Protein AF-A0A926HDV2-F1 (afdb_monomer_lite)

Secondary structure (DSSP, 8-state):
--HHHHHHTT-HHHHHHHHHHHHHHSTT-HHHHHHHHHHHHHTT-HHHHHHHHHHHHTS-HHHHHHHHHHHHHHHHHHHHHHHHHHT---S--------EEETTEEES----SSTTTSSEEEEEETTEEEEEEGGGEEEEEEPPP-SGGGGTEEEEEEEE-GGGTT----EEEEE-S--

pLDDT: mean 90.15, std 10.07, range [51.91, 98.5]

Structure (mmCIF, N/CA/C/O backbone):
data_AF-A0A926HDV2-F1
#
_entry.id   AF-A0A926HDV2-F1
#
loop_
_atom_site.group_PDB
_atom_site.id
_atom_site.type_symbol
_atom_site.label_atom_id
_atom_site.label_alt_id
_atom_site.label_comp_id
_atom_site.label_asym_id
_atom_site.label_entity_id
_atom_site.label_seq_id
_atom_site.pdbx_PDB_ins_code
_atom_site.Cartn_x
_atom_site.Cartn_y
_atom_site.Cartn_z
_atom_site.occupancy
_atom_site.B_iso_or_equiv
_atom_site.auth_seq_id
_atom_site.auth_comp_id
_atom_site.auth_asym_id
_atom_site.auth_atom_id
_atom_site.pdbx_PDB_model_num
ATOM 1 N N . MET A 1 1 ? 25.537 1.304 -12.756 1.00 77.19 1 MET A N 1
ATOM 2 C CA . MET A 1 1 ? 24.745 0.706 -11.668 1.00 77.19 1 MET A CA 1
ATOM 3 C C . MET A 1 1 ? 23.447 0.194 -12.255 1.00 77.19 1 MET A C 1
ATOM 5 O O . MET A 1 1 ? 22.920 0.837 -13.158 1.00 77.19 1 MET A O 1
ATOM 9 N N . THR A 1 2 ? 22.976 -0.960 -11.800 1.00 93.88 2 THR A N 1
ATOM 10 C CA . THR A 1 2 ? 21.665 -1.504 -12.182 1.00 93.88 2 THR A CA 1
ATOM 11 C C . THR A 1 2 ? 20.541 -0.709 -11.513 1.00 93.88 2 THR A C 1
ATOM 13 O O . THR A 1 2 ? 20.767 -0.047 -10.497 1.00 93.88 2 THR A O 1
ATOM 16 N N . ALA A 1 3 ? 19.311 -0.796 -12.029 1.00 95.00 3 ALA A N 1
ATOM 17 C CA . ALA A 1 3 ? 18.158 -0.174 -11.371 1.00 95.00 3 ALA A CA 1
ATOM 18 C C . ALA A 1 3 ? 17.994 -0.610 -9.903 1.00 95.00 3 ALA A C 1
ATOM 20 O O . ALA A 1 3 ? 17.636 0.194 -9.045 1.00 95.00 3 ALA A O 1
ATOM 21 N N . ARG A 1 4 ? 18.300 -1.878 -9.597 1.00 94.50 4 ARG A N 1
ATOM 22 C CA . ARG A 1 4 ? 18.224 -2.420 -8.235 1.00 94.50 4 ARG A CA 1
ATOM 23 C C . ARG A 1 4 ? 19.266 -1.803 -7.303 1.00 94.50 4 ARG A C 1
ATOM 25 O O . ARG A 1 4 ? 18.925 -1.474 -6.174 1.00 94.50 4 ARG A O 1
ATOM 32 N N . GLU A 1 5 ? 20.501 -1.629 -7.770 1.00 96.81 5 GLU A N 1
ATOM 33 C CA . GLU A 1 5 ? 21.567 -0.972 -6.997 1.00 96.81 5 GLU A CA 1
ATOM 34 C C . GLU A 1 5 ? 21.218 0.490 -6.702 1.00 96.81 5 GLU A C 1
ATOM 36 O O . GLU A 1 5 ? 21.353 0.935 -5.567 1.00 96.81 5 GLU A O 1
ATOM 41 N N . LEU A 1 6 ? 20.706 1.216 -7.703 1.00 97.81 6 LEU A N 1
ATOM 42 C CA . LEU A 1 6 ? 20.260 2.604 -7.541 1.00 97.81 6 LEU A CA 1
ATOM 43 C C . LEU A 1 6 ? 19.129 2.706 -6.511 1.00 97.81 6 LEU A C 1
ATOM 45 O O . LEU A 1 6 ? 19.166 3.566 -5.635 1.00 97.81 6 LEU A O 1
ATOM 49 N N . PHE A 1 7 ? 18.152 1.797 -6.570 1.00 96.06 7 PHE A N 1
ATOM 50 C CA . PHE A 1 7 ? 17.062 1.755 -5.597 1.00 96.06 7 PHE A CA 1
ATOM 51 C C . PHE A 1 7 ? 17.569 1.458 -4.177 1.00 96.06 7 PHE A C 1
ATOM 53 O O . PHE A 1 7 ? 17.208 2.163 -3.239 1.00 96.06 7 PHE A O 1
ATOM 60 N N . GLN A 1 8 ? 18.455 0.469 -4.014 1.00 94.75 8 GLN A N 1
ATOM 61 C CA . GLN A 1 8 ? 19.060 0.130 -2.718 1.00 94.75 8 GLN A CA 1
ATOM 62 C C . GLN A 1 8 ? 19.908 1.269 -2.136 1.00 94.75 8 GLN A C 1
ATOM 64 O O . GLN A 1 8 ? 20.003 1.399 -0.920 1.00 94.75 8 GLN A O 1
ATOM 69 N N . ALA A 1 9 ? 20.487 2.112 -2.991 1.00 97.19 9 ALA A N 1
ATOM 70 C CA . ALA A 1 9 ? 21.194 3.328 -2.600 1.00 97.19 9 ALA A CA 1
ATOM 71 C C . ALA A 1 9 ? 20.262 4.525 -2.302 1.00 97.19 9 ALA A C 1
ATOM 73 O O . ALA A 1 9 ? 20.747 5.632 -2.076 1.00 97.19 9 ALA A O 1
ATOM 74 N N . GLY A 1 10 ? 18.935 4.342 -2.327 1.00 95.81 10 GLY A N 1
ATOM 75 C CA . GLY A 1 10 ? 17.953 5.409 -2.105 1.00 95.81 10 GLY A CA 1
ATOM 76 C C . GLY A 1 10 ? 17.773 6.363 -3.293 1.00 95.81 10 GLY A C 1
ATOM 77 O O . GLY A 1 10 ? 17.107 7.389 -3.175 1.00 95.81 10 GLY A O 1
ATOM 78 N N . GLN A 1 11 ? 18.340 6.048 -4.458 1.00 98.00 11 GLN A N 1
ATOM 79 C CA . GLN A 1 11 ? 18.299 6.889 -5.657 1.00 98.00 11 GLN A CA 1
ATOM 80 C C . GLN A 1 11 ? 17.088 6.534 -6.536 1.00 98.00 11 GLN A C 1
ATOM 82 O O . GLN A 1 11 ? 17.238 6.077 -7.670 1.00 98.00 11 GLN A O 1
ATOM 87 N N . LEU A 1 12 ? 15.874 6.734 -6.009 1.00 97.25 12 LEU A N 1
ATOM 88 C CA . LEU A 1 12 ? 14.617 6.292 -6.634 1.00 97.25 12 LEU A CA 1
ATOM 89 C C . LEU A 1 12 ? 14.436 6.792 -8.079 1.00 97.25 12 LEU A C 1
ATOM 91 O O . LEU A 1 12 ? 14.151 5.999 -8.974 1.00 97.25 12 LEU A O 1
ATOM 95 N N . ASN A 1 13 ? 14.656 8.084 -8.333 1.00 98.00 13 ASN A N 1
ATOM 96 C CA . ASN A 1 13 ? 14.471 8.663 -9.671 1.00 98.00 13 ASN A CA 1
ATOM 97 C C . ASN A 1 13 ? 15.446 8.076 -10.704 1.00 98.00 13 ASN A C 1
ATOM 99 O O . ASN A 1 13 ? 15.053 7.765 -11.831 1.00 98.00 13 ASN A O 1
ATOM 103 N N . GLU A 1 14 ? 16.705 7.866 -10.314 1.00 98.38 14 GLU A N 1
ATOM 104 C CA . GLU A 1 14 ? 17.698 7.238 -11.188 1.00 98.38 14 GLU A CA 1
ATOM 105 C C . GLU A 1 14 ? 17.373 5.758 -11.418 1.00 98.38 14 GLU A C 1
ATOM 107 O O . GLU A 1 14 ? 17.505 5.271 -12.542 1.00 98.38 14 GLU A O 1
ATOM 112 N N . ALA A 1 15 ? 16.869 5.056 -10.397 1.00 98.50 15 ALA A N 1
ATOM 113 C CA . ALA A 1 15 ? 16.393 3.683 -10.532 1.00 98.50 15 ALA A CA 1
ATOM 114 C C . ALA A 1 15 ? 15.228 3.575 -11.531 1.00 98.50 15 ALA A C 1
ATOM 116 O O . ALA A 1 15 ? 15.268 2.720 -12.416 1.00 98.50 15 ALA A O 1
ATOM 117 N N . ILE A 1 16 ? 14.235 4.471 -11.455 1.00 98.50 16 ILE A N 1
ATOM 118 C CA . ILE A 1 16 ? 13.107 4.537 -12.403 1.00 98.50 16 ILE A CA 1
ATOM 119 C C . ILE A 1 16 ? 13.609 4.793 -13.825 1.00 98.50 16 ILE A C 1
ATOM 121 O O . ILE A 1 16 ? 13.165 4.136 -14.769 1.00 98.50 16 ILE A O 1
ATOM 125 N N . LYS A 1 17 ? 14.545 5.733 -13.996 1.00 98.31 17 LYS A N 1
ATOM 126 C CA . LYS A 1 17 ? 15.121 6.064 -15.304 1.00 98.31 17 LYS A CA 1
ATOM 127 C C . LYS A 1 17 ? 15.872 4.879 -15.909 1.00 98.31 17 LYS A C 1
ATOM 129 O O . LYS A 1 17 ? 15.642 4.553 -17.074 1.00 98.31 17 LYS A O 1
ATOM 134 N N . ALA A 1 18 ? 16.737 4.232 -15.127 1.00 98.19 18 ALA A N 1
ATOM 135 C CA . ALA A 1 18 ? 17.487 3.057 -15.556 1.00 98.19 18 ALA A CA 1
ATOM 136 C C . ALA A 1 18 ? 16.542 1.900 -15.917 1.00 98.19 18 ALA A C 1
ATOM 138 O O . ALA A 1 18 ? 16.606 1.372 -17.026 1.00 98.19 18 ALA A O 1
ATOM 139 N N . LEU A 1 19 ? 15.593 1.573 -15.036 1.00 98.12 19 LEU A N 1
ATOM 140 C CA . LEU A 1 19 ? 14.650 0.477 -15.249 1.00 98.12 19 LEU A CA 1
ATOM 141 C C . LEU A 1 19 ? 13.699 0.735 -16.423 1.00 98.12 19 LEU A C 1
ATOM 143 O O . LEU A 1 19 ? 13.341 -0.189 -17.149 1.00 98.12 19 LEU A O 1
ATOM 147 N N . GLY A 1 20 ? 13.316 1.993 -16.650 1.00 97.75 20 GLY A N 1
ATOM 148 C CA . GLY A 1 20 ? 12.534 2.397 -17.815 1.00 97.75 20 GLY A CA 1
ATOM 149 C C . GLY A 1 20 ? 13.255 2.131 -19.138 1.00 97.75 20 GLY A C 1
ATOM 150 O O . GLY A 1 20 ? 12.610 1.723 -20.105 1.00 97.75 20 GLY A O 1
ATOM 151 N N . ALA A 1 21 ? 14.580 2.316 -19.188 1.00 97.31 21 ALA A N 1
ATOM 152 C CA . ALA A 1 21 ? 15.384 1.921 -20.344 1.00 97.31 21 ALA A CA 1
ATOM 153 C C . ALA A 1 21 ? 15.427 0.391 -20.490 1.00 97.31 21 ALA A C 1
ATOM 155 O O . ALA A 1 21 ? 15.124 -0.122 -21.563 1.00 97.31 21 ALA A O 1
ATOM 156 N N . GLU A 1 22 ? 15.667 -0.342 -19.397 1.00 96.88 22 GLU A N 1
ATOM 157 C CA . GLU A 1 22 ? 15.698 -1.812 -19.422 1.00 96.88 22 GLU A CA 1
ATOM 158 C C . GLU A 1 22 ? 14.373 -2.433 -19.904 1.00 96.88 22 GLU A C 1
ATOM 160 O O . GLU A 1 22 ? 14.388 -3.390 -20.680 1.00 96.88 22 GLU A O 1
ATOM 165 N N . VAL A 1 23 ? 13.223 -1.898 -19.473 1.00 97.06 23 VAL A N 1
ATOM 166 C CA . VAL A 1 23 ? 11.888 -2.345 -19.918 1.00 97.06 23 VAL A CA 1
ATOM 167 C C . VAL A 1 23 ? 11.646 -2.009 -21.389 1.00 97.06 23 VAL A C 1
ATOM 169 O O . VAL A 1 23 ? 10.983 -2.778 -22.080 1.00 97.06 23 VAL A O 1
ATOM 172 N N . ARG A 1 24 ? 12.171 -0.885 -21.893 1.00 96.81 24 ARG A N 1
ATOM 173 C CA . ARG A 1 24 ? 12.062 -0.529 -23.316 1.00 96.81 24 ARG A CA 1
ATOM 174 C C . ARG A 1 24 ? 12.838 -1.507 -24.193 1.00 96.81 24 ARG A C 1
ATOM 176 O O . ARG A 1 24 ? 12.316 -1.928 -25.221 1.00 96.81 24 ARG A O 1
ATOM 183 N N . ASP A 1 25 ? 14.035 -1.883 -23.758 1.00 97.31 25 ASP A N 1
ATOM 184 C CA . ASP A 1 25 ? 14.892 -2.831 -24.471 1.00 97.31 25 ASP A CA 1
ATOM 185 C C . ASP A 1 25 ? 14.377 -4.278 -24.344 1.00 97.31 25 ASP A C 1
ATOM 187 O O . ASP A 1 25 ? 14.665 -5.120 -25.191 1.00 97.31 25 ASP A O 1
ATOM 191 N N . ASN A 1 26 ? 13.576 -4.569 -23.309 1.00 96.06 26 ASN A N 1
ATOM 192 C CA . ASN A 1 26 ? 13.032 -5.898 -23.007 1.00 96.06 26 ASN A CA 1
ATOM 193 C C . ASN A 1 26 ? 11.511 -5.842 -22.730 1.00 96.06 26 ASN A C 1
ATOM 195 O O . ASN A 1 26 ? 11.073 -6.130 -21.611 1.00 96.06 26 ASN A O 1
ATOM 199 N N . PRO A 1 27 ? 10.671 -5.487 -23.722 1.00 94.31 27 PRO A N 1
ATOM 200 C CA . PRO A 1 27 ? 9.266 -5.131 -23.497 1.00 94.31 27 PRO A CA 1
ATOM 201 C C . PRO A 1 27 ? 8.391 -6.275 -22.968 1.00 94.31 27 PRO A C 1
ATOM 203 O O . PRO A 1 27 ? 7.372 -6.011 -22.325 1.00 94.31 27 PRO A O 1
ATOM 206 N N . THR A 1 28 ? 8.779 -7.529 -23.201 1.00 93.44 28 THR A N 1
ATOM 207 C CA . THR A 1 28 ? 8.057 -8.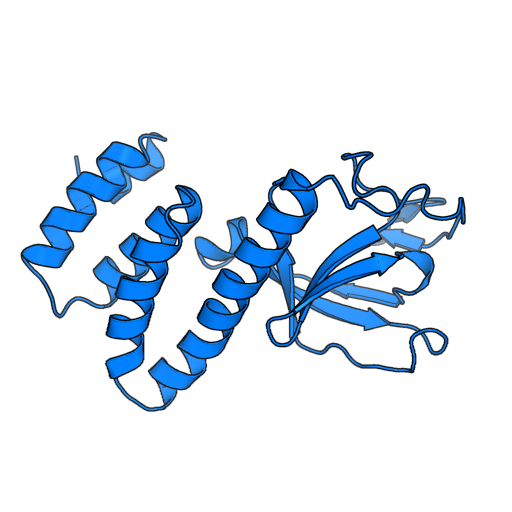726 -22.744 1.00 93.44 28 THR A CA 1
ATOM 208 C C . THR A 1 28 ? 8.489 -9.207 -21.355 1.00 93.44 28 THR A C 1
ATOM 210 O O . THR A 1 28 ? 7.910 -10.163 -20.842 1.00 93.44 28 THR A O 1
ATOM 213 N N . ASP A 1 29 ? 9.490 -8.579 -20.726 1.00 95.12 29 ASP A N 1
ATOM 214 C CA . ASP A 1 29 ? 9.922 -8.946 -19.375 1.00 95.12 29 ASP A CA 1
ATOM 215 C C . ASP A 1 29 ? 8.945 -8.394 -18.325 1.00 95.12 29 ASP A C 1
ATOM 217 O O . ASP A 1 29 ? 8.996 -7.232 -17.903 1.00 95.12 29 ASP A O 1
ATOM 221 N N . THR A 1 30 ? 8.036 -9.262 -17.885 1.00 93.56 30 THR A N 1
ATOM 222 C CA . THR A 1 30 ? 7.012 -8.935 -16.889 1.00 93.56 30 THR A CA 1
ATOM 223 C C . THR A 1 30 ? 7.593 -8.666 -15.506 1.00 93.56 30 THR A C 1
ATOM 225 O O . THR A 1 30 ? 7.001 -7.892 -14.755 1.00 93.56 30 THR A O 1
ATOM 228 N N . ARG A 1 31 ? 8.760 -9.224 -15.159 1.00 94.12 31 ARG A N 1
ATOM 229 C CA . ARG A 1 31 ? 9.401 -8.987 -13.856 1.00 94.12 31 ARG A CA 1
ATOM 230 C C . ARG A 1 31 ? 9.964 -7.575 -13.790 1.00 94.12 31 ARG A C 1
ATOM 232 O O . ARG A 1 31 ? 9.686 -6.862 -12.829 1.00 94.12 31 ARG A O 1
ATOM 239 N N . ARG A 1 32 ? 10.680 -7.135 -14.831 1.00 96.50 32 ARG A N 1
ATOM 240 C CA . ARG A 1 32 ? 11.168 -5.747 -14.927 1.00 96.50 32 ARG A CA 1
ATOM 241 C C . ARG A 1 32 ? 10.018 -4.749 -14.951 1.00 96.50 32 ARG A C 1
ATOM 243 O O . ARG A 1 32 ? 10.072 -3.736 -14.260 1.00 96.50 32 ARG A O 1
ATOM 250 N N . ARG A 1 33 ? 8.956 -5.052 -15.702 1.00 96.88 33 ARG A N 1
ATOM 251 C CA . ARG A 1 33 ? 7.758 -4.204 -15.760 1.00 96.88 33 ARG A CA 1
ATOM 252 C C . ARG A 1 33 ? 7.036 -4.132 -14.416 1.00 96.88 33 ARG A C 1
ATOM 254 O O . ARG A 1 33 ? 6.613 -3.048 -14.033 1.00 96.88 33 ARG A O 1
ATOM 261 N N . THR A 1 34 ? 6.944 -5.248 -13.693 1.00 95.88 34 THR A N 1
ATOM 262 C CA . THR A 1 34 ? 6.404 -5.281 -12.326 1.00 95.88 34 THR A CA 1
ATOM 263 C C . THR A 1 34 ? 7.225 -4.403 -11.389 1.00 95.88 34 THR A C 1
ATOM 265 O O . THR A 1 34 ? 6.651 -3.580 -10.685 1.00 95.88 34 THR A O 1
ATOM 268 N N . PHE A 1 35 ? 8.555 -4.514 -11.427 1.00 97.44 35 PHE A N 1
ATOM 269 C CA . PHE A 1 35 ? 9.419 -3.686 -10.587 1.00 97.44 35 PHE A CA 1
ATOM 270 C C . PHE A 1 35 ? 9.295 -2.194 -10.942 1.00 97.44 35 PHE A C 1
ATOM 272 O O . PHE A 1 35 ? 9.225 -1.354 -10.052 1.00 97.44 35 PHE A O 1
ATOM 279 N N . LEU A 1 36 ? 9.170 -1.850 -12.229 1.00 98.25 36 LEU A N 1
ATOM 280 C CA . LEU A 1 36 ? 8.954 -0.467 -12.662 1.00 98.25 36 LEU A CA 1
ATOM 281 C C . LEU A 1 36 ? 7.606 0.081 -12.194 1.00 98.25 36 LEU A C 1
ATOM 283 O O . LEU A 1 36 ? 7.549 1.215 -11.730 1.00 98.25 36 LEU A O 1
ATOM 287 N N . PHE A 1 37 ? 6.542 -0.719 -12.288 1.00 97.81 37 PHE A N 1
ATOM 288 C CA . PHE A 1 37 ? 5.239 -0.384 -11.716 1.00 97.81 37 PHE A CA 1
ATOM 289 C C . PHE A 1 37 ? 5.363 -0.059 -10.219 1.00 97.81 37 PHE A C 1
ATOM 291 O O . PHE A 1 37 ? 4.873 0.983 -9.791 1.00 97.81 37 PHE A O 1
ATOM 298 N N . GLU A 1 38 ? 6.061 -0.896 -9.446 1.00 97.25 38 GLU A N 1
ATOM 299 C CA . GLU A 1 38 ? 6.251 -0.669 -8.010 1.00 97.25 38 GLU A CA 1
ATOM 300 C C . GLU A 1 38 ? 7.021 0.631 -7.756 1.00 97.25 38 GLU A C 1
ATOM 302 O O . GLU A 1 38 ? 6.521 1.482 -7.027 1.00 97.25 38 GLU A O 1
ATOM 307 N N . LEU A 1 39 ? 8.171 0.850 -8.408 1.00 98.19 39 LEU A N 1
ATOM 308 C CA . LEU A 1 39 ? 8.956 2.083 -8.234 1.00 98.19 39 LEU A CA 1
ATOM 309 C C . LEU A 1 39 ? 8.162 3.351 -8.581 1.00 98.19 39 LEU A C 1
ATOM 311 O O . LEU A 1 39 ? 8.301 4.364 -7.900 1.00 98.19 39 LEU A O 1
ATOM 315 N N . LEU A 1 40 ? 7.315 3.301 -9.613 1.00 98.50 40 LEU A N 1
ATOM 316 C CA . LEU A 1 40 ? 6.441 4.421 -9.968 1.00 98.50 40 LEU A CA 1
ATOM 317 C C . LEU A 1 40 ? 5.396 4.701 -8.883 1.00 98.50 40 LEU A C 1
ATOM 319 O O . LEU A 1 40 ? 5.111 5.867 -8.628 1.00 98.50 40 LEU A O 1
ATOM 323 N N . CYS A 1 41 ? 4.871 3.667 -8.216 1.00 97.56 41 CYS A N 1
ATOM 324 C CA . CYS A 1 41 ? 3.996 3.855 -7.057 1.00 97.56 41 CYS A CA 1
ATOM 325 C C . CYS A 1 41 ? 4.744 4.547 -5.905 1.00 97.56 41 CYS A C 1
ATOM 327 O O . CYS A 1 41 ? 4.223 5.506 -5.349 1.00 97.56 41 CYS A O 1
ATOM 329 N N . PHE A 1 42 ? 5.991 4.150 -5.609 1.00 95.62 42 PHE A N 1
ATOM 330 C CA . PHE A 1 42 ? 6.821 4.824 -4.590 1.00 95.62 42 PHE A CA 1
ATOM 331 C C . PHE A 1 42 ? 7.111 6.289 -4.909 1.00 95.62 42 PHE A C 1
ATOM 333 O O . PHE A 1 42 ? 7.241 7.103 -4.002 1.00 95.62 42 PHE A O 1
ATOM 340 N N . ALA A 1 43 ? 7.233 6.630 -6.190 1.00 96.50 43 ALA A N 1
ATOM 341 C CA . ALA A 1 43 ? 7.454 8.005 -6.621 1.00 96.50 43 ALA A CA 1
ATOM 342 C C . ALA A 1 43 ? 6.162 8.846 -6.672 1.00 96.50 43 ALA A C 1
ATOM 344 O O . ALA A 1 43 ? 6.222 10.018 -7.037 1.00 96.50 43 ALA A O 1
ATOM 345 N N . GLY A 1 44 ? 4.997 8.264 -6.356 1.00 95.81 44 GLY A N 1
ATOM 346 C CA . GLY A 1 44 ? 3.696 8.923 -6.500 1.00 95.81 44 GLY A CA 1
ATOM 347 C C . GLY A 1 44 ? 3.267 9.137 -7.958 1.00 95.81 44 GLY A C 1
ATOM 348 O O . GLY A 1 44 ? 2.335 9.889 -8.240 1.00 95.81 44 GLY A O 1
ATOM 349 N N . GLU A 1 45 ? 3.928 8.484 -8.918 1.00 97.81 45 GLU A N 1
ATOM 350 C CA . GLU A 1 45 ? 3.667 8.617 -10.355 1.00 97.81 45 GLU A CA 1
ATOM 351 C C . GLU A 1 45 ? 2.545 7.669 -10.819 1.00 97.81 45 GLU A C 1
ATOM 353 O O . GLU A 1 45 ? 2.715 6.865 -11.746 1.00 97.81 45 GLU A O 1
ATOM 358 N N . TYR A 1 46 ? 1.380 7.752 -10.171 1.00 97.19 46 TYR A N 1
ATOM 359 C CA . TYR A 1 46 ? 0.291 6.776 -10.308 1.00 97.19 46 TYR A CA 1
ATOM 360 C C . TYR A 1 46 ? -0.240 6.625 -11.741 1.00 97.19 46 TYR A C 1
ATOM 362 O O . TYR A 1 46 ? -0.489 5.505 -12.178 1.00 97.19 46 TYR A O 1
ATOM 370 N N . ASP A 1 47 ? -0.315 7.707 -12.526 1.00 97.56 47 ASP A N 1
ATOM 371 C CA . ASP A 1 47 ? -0.742 7.641 -13.937 1.00 97.56 47 ASP A CA 1
ATOM 372 C C . ASP A 1 47 ? 0.202 6.795 -14.798 1.00 97.56 47 ASP A C 1
ATOM 374 O O . ASP A 1 47 ? -0.213 6.117 -15.741 1.00 97.56 47 ASP A O 1
ATOM 378 N N . ARG A 1 48 ? 1.506 6.849 -14.504 1.00 98.25 48 ARG A N 1
ATOM 379 C CA . ARG A 1 48 ? 2.500 6.027 -15.198 1.00 98.25 48 ARG A CA 1
ATOM 380 C C . ARG A 1 48 ? 2.471 4.602 -14.669 1.00 98.25 48 ARG A C 1
ATOM 382 O O . ARG A 1 48 ? 2.538 3.678 -15.478 1.00 98.25 48 ARG A O 1
ATOM 389 N N . ALA A 1 49 ? 2.343 4.418 -13.355 1.00 98.31 49 ALA A N 1
ATOM 390 C CA . ALA A 1 49 ? 2.216 3.098 -12.742 1.00 98.31 49 ALA A CA 1
ATOM 391 C C . ALA A 1 49 ? 1.034 2.320 -13.346 1.00 98.31 49 ALA A C 1
ATOM 393 O O . ALA A 1 49 ? 1.206 1.193 -13.812 1.00 98.31 49 ALA A O 1
ATOM 394 N N . GLU A 1 50 ? -0.132 2.956 -13.451 1.00 97.69 50 GLU A N 1
ATO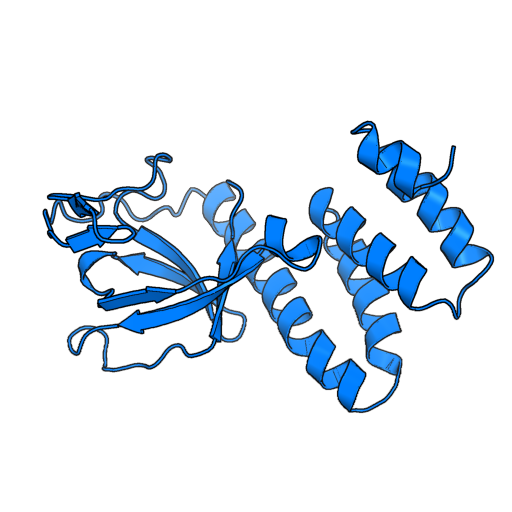M 395 C CA . GLU A 1 50 ? -1.356 2.368 -13.997 1.00 97.69 50 GLU A CA 1
ATOM 396 C C . GLU A 1 50 ? -1.198 1.903 -15.454 1.00 97.69 50 GLU A C 1
ATOM 398 O O . GLU A 1 50 ? -1.670 0.829 -15.828 1.00 97.69 50 GLU A O 1
ATOM 403 N N . LYS A 1 51 ? -0.458 2.644 -16.289 1.00 97.06 51 LYS A N 1
ATOM 404 C CA . LYS A 1 51 ? -0.144 2.219 -17.668 1.00 97.06 51 LYS A CA 1
ATOM 405 C C . LYS A 1 51 ? 0.684 0.936 -17.703 1.00 97.06 51 LYS A C 1
ATOM 407 O O . LYS A 1 51 ? 0.436 0.067 -18.537 1.00 97.06 51 LYS A O 1
ATOM 412 N N . HIS A 1 52 ? 1.665 0.802 -16.811 1.00 96.69 52 HIS A N 1
ATOM 413 C CA . HIS A 1 52 ? 2.451 -0.428 -16.710 1.00 96.69 52 HIS A CA 1
ATOM 414 C C . HIS A 1 52 ? 1.627 -1.587 -16.143 1.00 96.69 52 HIS A C 1
ATOM 416 O O . HIS A 1 52 ? 1.804 -2.712 -16.609 1.00 96.69 52 HIS A O 1
ATOM 422 N N . LEU A 1 53 ? 0.711 -1.317 -15.208 1.00 96.25 53 LEU A N 1
ATOM 423 C CA . LEU A 1 53 ? -0.206 -2.316 -14.662 1.00 96.25 53 LEU A CA 1
ATOM 424 C C . LEU A 1 53 ? -1.181 -2.850 -15.721 1.00 96.25 53 LEU A C 1
ATOM 426 O O . LEU A 1 53 ? -1.343 -4.062 -15.816 1.00 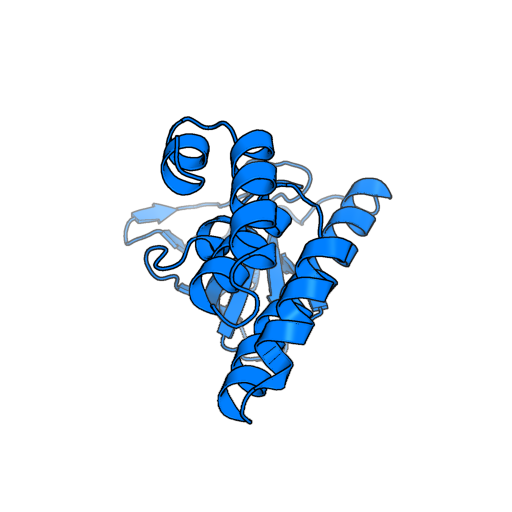96.25 53 LEU A O 1
ATOM 430 N N . ASN A 1 54 ? -1.740 -1.989 -16.580 1.00 95.56 54 ASN A N 1
ATOM 431 C CA . ASN A 1 54 ? -2.561 -2.411 -17.725 1.00 95.56 54 ASN A CA 1
ATOM 432 C C . ASN A 1 54 ? -1.814 -3.401 -18.630 1.00 95.56 54 ASN A C 1
ATOM 434 O O . ASN A 1 54 ? -2.303 -4.493 -18.894 1.00 95.56 54 ASN A O 1
ATOM 438 N N . MET A 1 55 ? -0.570 -3.089 -18.998 1.00 93.62 55 MET A N 1
ATOM 439 C CA . MET A 1 55 ? 0.246 -3.995 -19.819 1.00 93.62 55 MET A CA 1
ATOM 440 C C . MET A 1 55 ? 0.586 -5.320 -19.112 1.00 93.62 55 MET A C 1
ATOM 442 O O . MET A 1 55 ? 0.831 -6.323 -19.775 1.00 93.62 55 MET A O 1
ATOM 446 N N . LEU A 1 56 ? 0.660 -5.334 -17.776 1.00 93.50 56 LEU A N 1
ATOM 447 C CA . LEU A 1 56 ? 0.830 -6.570 -16.998 1.00 93.50 56 LEU A CA 1
ATOM 448 C C . LEU A 1 56 ? -0.468 -7.392 -16.950 1.00 93.50 56 LEU A C 1
ATOM 450 O O . LEU A 1 56 ? -0.408 -8.622 -16.913 1.00 93.50 56 LEU A O 1
ATOM 454 N N . ALA A 1 57 ? -1.620 -6.719 -16.971 1.00 93.31 57 ALA A N 1
ATOM 455 C CA . ALA A 1 57 ? -2.942 -7.331 -16.960 1.00 93.31 57 ALA A CA 1
ATOM 456 C C . ALA A 1 57 ? -3.329 -7.950 -18.316 1.00 93.31 57 ALA A C 1
ATOM 458 O O . ALA A 1 57 ? -4.066 -8.930 -18.326 1.00 93.31 57 ALA A O 1
ATOM 459 N N . ASP A 1 58 ? -2.783 -7.472 -19.440 1.00 87.56 58 ASP A N 1
ATOM 460 C CA . ASP A 1 58 ? -3.056 -7.972 -20.807 1.00 87.56 58 ASP A CA 1
ATOM 461 C C . ASP A 1 58 ? -2.635 -9.442 -21.073 1.00 87.56 58 ASP A C 1
ATOM 463 O O . ASP A 1 58 ? -2.723 -9.933 -22.198 1.00 87.56 58 ASP A O 1
ATOM 467 N N . GLY A 1 59 ? -2.159 -10.165 -20.054 1.00 76.94 59 GLY A N 1
ATOM 468 C CA . GLY A 1 59 ? -1.814 -11.583 -20.133 1.00 76.94 59 GLY A CA 1
ATOM 469 C C . GLY A 1 59 ? -3.023 -12.524 -20.032 1.00 76.94 59 GLY A C 1
ATOM 470 O O . GLY A 1 59 ? -4.014 -12.404 -20.745 1.00 76.94 59 GLY A O 1
ATOM 471 N N . ASN A 1 60 ? -2.925 -13.531 -19.164 1.00 81.56 60 ASN A N 1
ATOM 472 C CA . ASN A 1 60 ? -3.999 -14.501 -18.944 1.00 81.56 60 ASN A CA 1
ATOM 473 C C . ASN A 1 60 ? -5.025 -13.995 -17.902 1.00 81.56 60 ASN A C 1
ATOM 475 O O . ASN A 1 60 ? -4.826 -12.983 -17.231 1.00 81.56 60 ASN A O 1
ATOM 479 N N . LYS A 1 61 ? -6.123 -14.743 -17.725 1.00 83.81 61 LYS A N 1
ATOM 480 C CA . LYS A 1 61 ? -7.176 -14.435 -16.737 1.00 83.81 61 LYS A CA 1
ATOM 481 C C . LYS A 1 61 ? -6.643 -14.320 -15.300 1.00 83.81 61 LYS A C 1
ATOM 483 O O . LYS A 1 61 ? -7.171 -13.548 -14.506 1.00 83.81 61 LYS A O 1
ATOM 488 N N . GLU A 1 62 ? -5.605 -15.082 -14.969 1.00 84.56 62 GLU A N 1
ATOM 489 C CA . GLU A 1 62 ? -4.954 -15.044 -13.656 1.00 84.56 62 GLU A CA 1
ATOM 490 C C . GLU A 1 62 ? -4.233 -13.708 -13.425 1.00 84.56 62 GLU A C 1
ATOM 492 O O . GLU A 1 62 ? -4.439 -13.075 -12.393 1.00 84.56 62 GLU A O 1
ATOM 497 N N . ASN A 1 63 ? -3.485 -13.221 -14.419 1.00 83.62 63 ASN A N 1
ATOM 498 C CA . ASN A 1 63 ? -2.836 -11.911 -14.377 1.00 83.62 63 ASN A CA 1
ATOM 499 C C . ASN A 1 63 ? -3.858 -10.780 -14.261 1.00 83.62 63 ASN A C 1
ATOM 501 O O . ASN A 1 63 ? -3.657 -9.858 -13.476 1.00 83.62 63 ASN A O 1
ATOM 505 N N . GLN A 1 64 ? -4.960 -10.861 -15.012 1.00 86.00 64 GLN A N 1
ATOM 506 C CA . GLN A 1 64 ? -6.047 -9.884 -14.925 1.00 86.00 64 GLN A CA 1
ATOM 507 C C . GLN A 1 64 ? -6.605 -9.819 -13.506 1.00 86.00 64 GLN A C 1
ATOM 509 O O . GLN A 1 64 ? -6.677 -8.743 -12.921 1.00 86.00 64 GLN A O 1
ATOM 514 N N . MET A 1 65 ? -6.936 -10.973 -12.923 1.00 84.00 65 MET A N 1
ATOM 515 C CA . MET A 1 65 ? -7.485 -11.049 -11.571 1.00 84.00 65 MET A CA 1
ATOM 516 C C . MET A 1 65 ? -6.484 -10.560 -10.516 1.00 84.00 65 MET A C 1
ATOM 518 O O . MET A 1 65 ? -6.853 -9.795 -9.630 1.00 84.00 65 MET A O 1
ATOM 522 N N . GLY A 1 66 ? -5.203 -10.913 -10.659 1.00 83.88 66 GLY A N 1
ATOM 523 C CA . GLY A 1 66 ? -4.132 -10.419 -9.794 1.00 83.88 66 GLY A CA 1
ATOM 524 C C . GLY A 1 66 ? -3.849 -8.919 -9.939 1.00 83.88 66 GLY A C 1
ATOM 525 O O . GLY A 1 66 ? -3.322 -8.313 -9.011 1.00 83.88 66 GLY A O 1
ATOM 526 N N . ALA A 1 67 ? -4.195 -8.298 -11.070 1.00 90.88 67 ALA A N 1
ATOM 527 C CA . ALA A 1 67 ? -4.047 -6.860 -11.282 1.00 90.88 67 ALA A CA 1
ATOM 528 C C . ALA A 1 67 ? -5.200 -6.042 -10.678 1.00 90.88 67 ALA A C 1
ATOM 530 O O . ALA A 1 67 ? -4.971 -4.897 -10.289 1.00 90.88 67 ALA A O 1
ATOM 531 N N . VAL A 1 68 ? -6.408 -6.619 -10.553 1.00 90.50 68 VAL A N 1
ATOM 532 C CA . VAL A 1 68 ? -7.606 -5.930 -10.024 1.00 90.50 68 VAL A CA 1
ATOM 533 C C . VAL A 1 68 ? -7.332 -5.286 -8.669 1.00 90.50 68 VAL A C 1
ATOM 535 O O . VAL A 1 68 ? -7.614 -4.104 -8.498 1.00 90.50 68 VAL A O 1
ATOM 538 N N . VAL A 1 69 ? -6.713 -6.018 -7.737 1.00 90.31 69 VAL A N 1
ATOM 539 C CA . VAL A 1 69 ? -6.403 -5.494 -6.396 1.00 90.31 69 VAL A CA 1
ATOM 540 C C . VAL A 1 69 ? -5.528 -4.235 -6.451 1.00 90.31 69 VAL A C 1
ATOM 542 O O . VAL A 1 69 ? -5.740 -3.298 -5.688 1.00 90.31 69 VAL A O 1
ATOM 545 N N . TYR A 1 70 ? -4.594 -4.153 -7.403 1.00 92.50 70 TYR A N 1
ATOM 546 C CA . TYR A 1 70 ? -3.702 -3.001 -7.544 1.00 92.50 70 TYR A CA 1
ATOM 547 C C . TYR A 1 70 ? -4.327 -1.851 -8.336 1.00 92.50 70 TYR A C 1
ATOM 549 O O . TYR A 1 70 ? -4.000 -0.701 -8.063 1.00 92.50 70 TYR A O 1
ATOM 557 N N . PHE A 1 71 ? -5.256 -2.118 -9.259 1.00 95.19 71 PHE A N 1
ATOM 558 C CA . PHE A 1 71 ? -6.085 -1.056 -9.838 1.00 95.19 71 PHE A CA 1
ATOM 559 C C . PHE A 1 71 ? -6.953 -0.402 -8.763 1.00 95.19 71 PHE A C 1
ATOM 561 O O . PHE A 1 71 ? -6.999 0.823 -8.665 1.00 95.19 71 PHE A O 1
ATOM 568 N N . SER A 1 72 ? -7.577 -1.219 -7.911 1.00 93.81 72 SER A N 1
ATOM 569 C CA . SER A 1 72 ? -8.331 -0.751 -6.751 1.00 93.81 72 SER A CA 1
ATOM 570 C C . SER A 1 72 ? -7.456 0.046 -5.781 1.00 93.81 72 SER A C 1
ATOM 572 O O . SER A 1 72 ? -7.878 1.112 -5.343 1.00 93.81 72 SER A O 1
ATOM 574 N N . ALA A 1 73 ? -6.231 -0.411 -5.498 1.00 95.31 73 ALA A N 1
ATOM 575 C CA . ALA A 1 73 ? -5.287 0.309 -4.641 1.00 95.31 73 ALA A CA 1
ATOM 576 C C . ALA A 1 73 ? -4.881 1.671 -5.225 1.00 95.31 73 ALA A C 1
ATOM 578 O O . ALA A 1 73 ? -4.934 2.676 -4.526 1.00 95.31 73 ALA A O 1
ATOM 579 N N . LEU A 1 74 ? -4.537 1.731 -6.519 1.00 96.62 74 LEU A N 1
ATOM 580 C CA . LEU A 1 74 ? -4.196 2.987 -7.197 1.00 96.62 74 LEU A CA 1
ATOM 581 C C . LEU A 1 74 ? -5.359 3.983 -7.178 1.00 96.62 74 LEU A C 1
ATOM 583 O O . LEU A 1 74 ? -5.144 5.178 -6.991 1.00 96.62 74 LEU A O 1
ATOM 587 N N . HIS A 1 75 ? -6.588 3.506 -7.384 1.00 96.12 75 HIS A N 1
ATOM 588 C CA . HIS A 1 75 ? -7.770 4.357 -7.312 1.00 96.12 75 HIS A CA 1
ATOM 589 C C . HIS A 1 75 ? -7.998 4.886 -5.889 1.00 96.12 75 HIS A C 1
ATOM 591 O O . HIS A 1 75 ? -8.147 6.094 -5.705 1.00 96.12 75 HIS A O 1
ATOM 597 N N . ALA A 1 76 ? -7.951 4.005 -4.887 1.00 96.06 76 ALA A N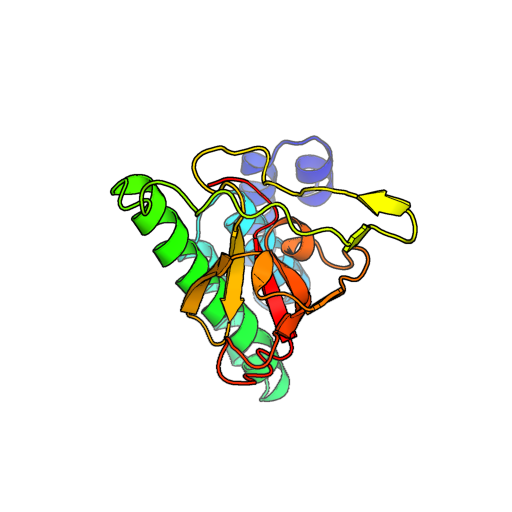 1
ATOM 598 C CA . ALA A 1 76 ? -8.126 4.369 -3.486 1.00 96.06 76 ALA A CA 1
ATOM 599 C C . ALA A 1 76 ? -7.036 5.339 -2.991 1.00 96.06 76 ALA A C 1
ATOM 601 O O . ALA A 1 76 ? -7.348 6.297 -2.289 1.00 96.06 76 ALA A O 1
ATOM 602 N N . GLU A 1 77 ? -5.783 5.175 -3.426 1.00 97.00 77 GLU A N 1
ATOM 603 C CA . GLU A 1 77 ? -4.690 6.098 -3.096 1.00 97.00 77 GLU A CA 1
ATOM 604 C C . GLU A 1 77 ? -4.935 7.504 -3.662 1.00 97.00 77 GLU A C 1
ATOM 606 O O . GLU A 1 77 ? -4.673 8.502 -2.995 1.00 97.00 77 GLU A O 1
ATOM 611 N N . ARG A 1 78 ? -5.503 7.627 -4.868 1.00 95.69 78 ARG A N 1
ATOM 612 C CA . ARG A 1 78 ? -5.867 8.945 -5.418 1.00 95.69 78 ARG A CA 1
ATOM 613 C C . ARG A 1 78 ? -6.951 9.620 -4.584 1.00 95.69 78 ARG A C 1
ATOM 615 O O . ARG A 1 78 ? -6.803 10.796 -4.263 1.00 95.69 78 ARG A O 1
ATOM 622 N N . LEU A 1 79 ? -7.989 8.872 -4.200 1.00 94.50 79 LEU A N 1
ATOM 623 C CA . LEU A 1 79 ? -9.049 9.364 -3.310 1.00 94.50 79 LEU A CA 1
ATOM 624 C C . LEU A 1 79 ? -8.481 9.789 -1.949 1.00 94.50 79 LEU A C 1
ATOM 626 O O . LEU A 1 79 ? -8.884 10.807 -1.388 1.00 94.50 79 LEU A O 1
ATOM 630 N N . ARG A 1 80 ? -7.509 9.032 -1.431 1.00 95.12 80 ARG A N 1
ATOM 631 C CA . ARG A 1 80 ? -6.787 9.353 -0.201 1.00 95.12 80 ARG A CA 1
ATOM 632 C C . ARG A 1 80 ? -6.047 10.678 -0.299 1.00 95.12 80 ARG A C 1
ATOM 634 O O . ARG A 1 80 ? -6.256 11.557 0.537 1.00 95.12 80 ARG A O 1
ATOM 641 N N . LEU A 1 81 ? -5.235 10.850 -1.336 1.00 94.62 81 LEU A N 1
ATOM 642 C CA . LEU A 1 81 ? -4.477 12.081 -1.555 1.00 94.62 81 LEU A CA 1
ATOM 643 C C . LEU A 1 81 ? -5.391 13.292 -1.768 1.00 94.62 81 LEU A C 1
ATOM 645 O O . LEU A 1 81 ? -5.106 14.373 -1.253 1.00 94.62 81 LEU A O 1
ATOM 649 N N . GLU A 1 82 ? -6.502 13.117 -2.483 1.00 93.25 82 GLU A N 1
ATOM 650 C CA . GLU A 1 82 ? -7.524 14.151 -2.659 1.00 93.25 82 GLU A CA 1
ATOM 651 C C . GLU A 1 82 ? -8.136 14.563 -1.314 1.00 93.25 82 GLU A C 1
ATOM 653 O O . GLU A 1 82 ? -8.088 15.745 -0.967 1.00 93.25 82 GLU A O 1
ATOM 658 N N . LYS A 1 83 ? -8.575 13.599 -0.491 1.00 90.75 83 LYS A N 1
ATOM 659 C CA . LYS A 1 83 ? -9.153 13.869 0.836 1.00 90.75 83 LYS A CA 1
ATOM 660 C C . LYS A 1 83 ? -8.216 14.686 1.731 1.00 90.75 83 LYS A C 1
ATOM 662 O O . LYS A 1 83 ? -8.634 15.664 2.355 1.00 90.75 83 LYS A O 1
ATOM 667 N N . PHE A 1 84 ? -6.937 14.314 1.786 1.00 91.69 84 PHE A N 1
ATOM 668 C CA . PHE A 1 84 ? -5.944 15.030 2.593 1.00 91.69 84 PHE A CA 1
ATOM 669 C C . PHE A 1 84 ? -5.582 16.405 2.027 1.00 91.69 84 PHE A C 1
ATOM 671 O O . PHE A 1 84 ? -5.317 17.336 2.794 1.00 91.69 84 PHE A O 1
ATOM 678 N N . LYS A 1 85 ? -5.606 16.566 0.700 1.00 91.19 85 LYS A N 1
ATOM 679 C CA . LYS A 1 85 ? -5.376 17.852 0.034 1.00 91.19 85 LYS A CA 1
ATOM 680 C C . LYS A 1 85 ? -6.517 18.840 0.277 1.00 91.19 85 LYS A C 1
ATOM 682 O O . LYS A 1 85 ? -6.253 20.016 0.528 1.00 91.19 85 LYS A O 1
ATOM 687 N N . GLU A 1 86 ? -7.763 18.379 0.216 1.00 85.81 86 GLU A N 1
ATOM 688 C CA . GLU A 1 86 ? -8.960 19.207 0.417 1.00 85.81 86 GLU A CA 1
ATOM 689 C C . GLU A 1 86 ? -9.175 19.612 1.881 1.00 85.81 86 GLU A C 1
ATOM 691 O O . GLU A 1 86 ? -9.984 20.494 2.164 1.00 85.81 86 GLU A O 1
ATOM 696 N N . LYS A 1 87 ? -8.412 19.017 2.811 1.00 76.81 87 LYS A N 1
ATOM 697 C CA . LYS A 1 87 ? -8.583 19.163 4.265 1.00 76.81 87 LYS A CA 1
ATOM 698 C C . LYS A 1 87 ? -9.991 18.788 4.740 1.00 76.81 87 LYS A C 1
ATOM 700 O O . LYS A 1 87 ? -10.397 19.210 5.821 1.00 76.81 87 LYS A O 1
ATOM 705 N N . ASP A 1 88 ? -10.700 17.959 3.975 1.00 70.88 88 ASP A N 1
ATOM 706 C CA . ASP A 1 88 ? -11.949 17.318 4.389 1.00 70.88 88 ASP A CA 1
ATOM 707 C C . ASP A 1 88 ? -11.642 16.155 5.348 1.00 70.88 88 ASP A C 1
ATOM 709 O O . ASP A 1 88 ? -11.855 14.968 5.080 1.00 70.88 88 ASP A O 1
ATOM 713 N N . LEU A 1 89 ? -11.028 16.512 6.471 1.00 72.75 89 LEU A N 1
ATOM 714 C CA . LEU A 1 89 ? -10.661 15.610 7.545 1.00 72.75 89 LEU A CA 1
ATOM 715 C C . LEU A 1 89 ? -11.718 15.813 8.619 1.00 72.75 89 LEU A C 1
ATOM 717 O O . LEU A 1 89 ? -11.742 16.855 9.273 1.00 72.75 89 LEU A O 1
ATOM 721 N N . ALA A 1 90 ? -12.629 14.848 8.755 1.00 63.28 90 ALA A N 1
ATOM 722 C CA . ALA A 1 90 ? -13.685 14.905 9.757 1.00 63.28 90 ALA A CA 1
ATOM 723 C C . ALA A 1 90 ? -13.078 15.236 11.134 1.00 63.28 90 ALA A C 1
ATOM 725 O O . ALA A 1 90 ? -12.226 14.493 11.640 1.00 63.28 90 ALA A O 1
ATOM 726 N N . THR A 1 91 ? -13.497 16.374 11.692 1.00 62.31 91 THR A N 1
ATOM 727 C CA . THR A 1 91 ? -13.054 16.913 12.982 1.00 62.31 91 THR A CA 1
ATOM 728 C C . THR A 1 91 ? -13.466 16.007 14.139 1.00 62.31 91 THR A C 1
ATOM 730 O O . THR A 1 91 ? -14.589 15.512 14.147 1.00 62.31 91 THR A O 1
ATOM 733 N N . ASP A 1 92 ? -12.523 15.838 15.071 1.00 57.97 92 ASP A N 1
ATOM 734 C CA . ASP A 1 92 ? -12.517 15.049 16.309 1.00 57.97 92 ASP A CA 1
ATOM 735 C C . ASP A 1 92 ? -13.119 13.634 16.229 1.00 57.97 92 ASP A C 1
ATOM 737 O O . ASP A 1 92 ? -14.334 13.463 16.352 1.00 57.97 92 ASP A O 1
ATOM 741 N N . PRO A 1 93 ? -12.287 12.576 16.095 1.00 57.34 93 PRO A N 1
ATOM 742 C CA . PRO A 1 93 ? -12.748 11.248 16.477 1.00 57.34 93 PRO A CA 1
ATOM 743 C C . PRO A 1 93 ? -13.136 11.289 17.967 1.00 57.34 93 PRO A C 1
ATOM 745 O O . PRO A 1 93 ? -12.418 11.908 18.759 1.00 57.34 93 PRO A O 1
ATOM 748 N N . PRO A 1 94 ? -14.270 10.687 18.368 1.00 57.03 94 PRO A N 1
ATOM 749 C CA . PRO A 1 94 ? -14.690 10.716 19.759 1.00 57.03 94 PRO A CA 1
ATOM 750 C C . PRO A 1 94 ? -13.570 10.156 20.642 1.00 57.03 94 PRO A C 1
ATOM 752 O O . PRO A 1 94 ? -12.920 9.170 20.293 1.00 57.03 94 PRO A O 1
ATOM 755 N N . ALA A 1 95 ? -13.333 10.795 21.789 1.00 60.12 95 ALA A N 1
ATOM 756 C CA . ALA A 1 95 ? -12.446 10.262 22.813 1.00 60.12 95 ALA A CA 1
ATOM 757 C C . ALA A 1 95 ? -13.105 9.018 23.419 1.00 60.12 95 ALA A C 1
ATOM 759 O O . ALA A 1 95 ? -13.794 9.096 24.433 1.00 60.12 95 ALA A O 1
ATOM 760 N N . GLN A 1 96 ? -12.929 7.875 22.765 1.00 63.91 96 GLN A N 1
ATOM 761 C CA . GLN A 1 96 ? -13.270 6.583 23.328 1.00 63.91 96 GLN A CA 1
ATOM 762 C C . GLN A 1 96 ? -11.972 5.865 23.653 1.00 63.91 96 GLN A C 1
ATOM 764 O O . GLN A 1 96 ? -11.256 5.365 22.789 1.00 63.91 96 GLN A O 1
ATOM 769 N N . THR A 1 97 ? -11.641 5.875 24.941 1.00 68.44 97 THR A N 1
ATOM 770 C CA . THR A 1 97 ? -10.672 4.944 25.503 1.00 68.44 97 THR A CA 1
ATOM 771 C C . THR A 1 97 ? -11.263 3.551 25.352 1.00 68.44 97 THR A C 1
ATOM 773 O O . THR A 1 97 ? -12.209 3.203 26.060 1.00 68.44 97 THR A O 1
ATOM 776 N N . PHE A 1 98 ? -10.736 2.772 24.418 1.00 77.88 98 PHE A N 1
ATOM 777 C CA . PHE A 1 98 ? -11.009 1.348 24.349 1.00 77.88 98 PHE A CA 1
ATOM 778 C C . PHE A 1 98 ? -9.686 0.611 24.570 1.00 77.88 98 PHE A C 1
ATOM 780 O O . PHE A 1 98 ? -8.630 1.016 24.078 1.00 77.88 98 PHE A O 1
ATOM 787 N N . ALA A 1 99 ? -9.751 -0.432 25.390 1.00 88.69 99 ALA A N 1
ATOM 788 C CA . ALA A 1 99 ? -8.606 -1.253 25.735 1.00 88.69 99 ALA A CA 1
ATOM 789 C C . ALA A 1 99 ? -8.514 -2.451 24.789 1.00 88.69 99 ALA A C 1
ATOM 791 O O . ALA A 1 99 ? -9.519 -2.909 24.243 1.00 88.69 99 ALA A O 1
ATOM 792 N N . GLY A 1 100 ? -7.315 -2.991 24.635 1.00 93.12 100 GLY A N 1
ATOM 793 C CA . GLY A 1 100 ? -7.080 -4.159 23.801 1.00 93.12 100 GLY A CA 1
ATOM 794 C C . GLY A 1 100 ? -5.699 -4.743 24.033 1.00 93.12 100 GLY A C 1
ATOM 795 O O . GLY A 1 100 ? -5.047 -4.456 25.040 1.00 93.12 100 GLY A O 1
ATOM 796 N N . THR A 1 101 ? -5.255 -5.577 23.098 1.00 96.44 101 THR A N 1
ATOM 797 C CA . THR A 1 101 ? -3.894 -6.107 23.085 1.00 96.44 101 THR A CA 1
ATOM 798 C C . THR A 1 101 ? -3.231 -5.836 21.741 1.00 96.44 101 THR A C 1
ATOM 800 O O . THR A 1 101 ? -3.850 -5.948 20.686 1.00 96.44 101 THR A O 1
ATOM 803 N N . LEU A 1 102 ? -1.952 -5.476 21.782 1.00 95.44 102 LEU A N 1
ATOM 804 C CA . LEU A 1 102 ? -1.085 -5.348 20.621 1.00 95.44 102 LEU A CA 1
ATOM 805 C C . LEU A 1 102 ? 0.009 -6.404 20.750 1.00 95.44 102 LEU A C 1
ATOM 807 O O . LEU A 1 102 ? 0.869 -6.309 21.621 1.00 95.44 102 LEU A O 1
ATOM 811 N N . ASN A 1 103 ? -0.032 -7.434 19.904 1.00 95.06 103 ASN A N 1
ATOM 812 C CA . ASN A 1 103 ? 0.921 -8.552 19.947 1.00 95.06 103 ASN A CA 1
ATOM 813 C C . ASN A 1 103 ? 1.028 -9.222 21.335 1.00 95.06 103 ASN A C 1
ATOM 815 O O . ASN A 1 103 ? 2.101 -9.658 21.741 1.00 95.06 103 ASN A O 1
ATOM 819 N N . GLY A 1 104 ? -0.092 -9.296 22.063 1.00 95.06 104 GLY A N 1
ATOM 820 C CA . GLY A 1 104 ? -0.171 -9.870 23.411 1.00 95.06 104 GLY A CA 1
ATOM 821 C C . GLY A 1 104 ? 0.049 -8.875 24.554 1.00 95.06 104 GLY A C 1
ATOM 822 O O . GLY A 1 104 ? -0.328 -9.182 25.682 1.00 95.06 104 GLY A O 1
ATOM 823 N N . GLU A 1 105 ? 0.569 -7.679 24.278 1.00 97.38 105 GLU A N 1
ATOM 824 C CA . GLU A 1 105 ? 0.764 -6.640 25.291 1.00 97.38 105 GLU A CA 1
ATOM 825 C C . GLU A 1 105 ? -0.502 -5.781 25.442 1.00 97.38 105 GLU A C 1
ATOM 827 O O . GLU A 1 105 ? -1.046 -5.321 24.433 1.00 97.38 105 GLU A O 1
ATOM 832 N N . PRO A 1 106 ? -1.009 -5.557 26.665 1.00 97.06 106 PRO A N 1
ATOM 833 C CA . PRO A 1 106 ? -2.224 -4.780 26.880 1.00 97.06 106 PRO A CA 1
ATOM 834 C C . PRO A 1 106 ? -2.009 -3.283 26.615 1.00 97.06 106 PRO A C 1
ATOM 836 O O . PRO A 1 106 ? -0.960 -2.725 26.933 1.00 97.06 106 PRO A O 1
ATOM 839 N N . PHE A 1 107 ? -3.043 -2.613 26.106 1.00 94.44 107 PHE A N 1
ATOM 840 C CA . PHE A 1 107 ? -3.110 -1.154 26.005 1.00 94.44 107 PHE A CA 1
ATOM 841 C C . PHE A 1 107 ? -4.459 -0.626 26.511 1.00 94.44 107 PHE A C 1
ATOM 843 O O . PHE A 1 107 ? -5.471 -1.324 26.453 1.00 94.44 107 PHE A O 1
ATOM 850 N N . GLU A 1 108 ? -4.480 0.625 26.976 1.00 92.19 108 GLU A N 1
ATOM 851 C CA . GLU A 1 108 ? -5.695 1.317 27.455 1.00 92.19 108 GLU A CA 1
ATOM 852 C C . GLU A 1 108 ? -6.276 2.299 26.424 1.00 92.19 108 GLU A C 1
ATOM 854 O O . GLU A 1 108 ? -7.424 2.726 26.529 1.00 92.19 108 GLU A O 1
ATOM 859 N N . SER A 1 109 ? -5.466 2.680 25.435 1.00 90.31 109 SER A N 1
ATOM 860 C CA . SER A 1 109 ? -5.875 3.486 24.289 1.00 90.31 109 SER A CA 1
ATOM 861 C C . SER A 1 109 ? -4.931 3.253 23.112 1.00 90.31 109 SER A C 1
ATOM 863 O O . SER A 1 109 ? -3.782 2.846 23.300 1.00 90.31 109 SER A O 1
ATOM 865 N N . VAL A 1 110 ? -5.409 3.543 21.904 1.00 90.31 110 VAL A N 1
ATOM 866 C CA . VAL A 1 110 ? -4.596 3.570 20.687 1.00 90.31 110 VAL A CA 1
ATOM 867 C C . VAL A 1 110 ? -5.060 4.707 19.788 1.00 90.31 110 VAL A C 1
ATOM 869 O O . VAL A 1 110 ? -6.256 4.949 19.612 1.00 90.31 110 VAL A O 1
ATOM 872 N N . VAL A 1 111 ? -4.086 5.423 19.240 1.00 91.00 111 VAL A N 1
ATOM 873 C CA . VAL A 1 111 ? -4.269 6.497 18.269 1.00 91.00 111 VAL A CA 1
ATOM 874 C C . VAL A 1 111 ? -3.135 6.432 17.261 1.00 91.00 111 VAL A C 1
ATOM 876 O O . VAL A 1 111 ? -2.029 5.996 17.590 1.00 91.00 111 VAL A O 1
ATOM 879 N N . ASP A 1 112 ? -3.408 6.884 16.047 1.00 92.50 112 ASP A N 1
ATOM 880 C CA . ASP A 1 112 ? -2.364 7.144 15.071 1.00 92.50 112 ASP A CA 1
ATOM 881 C C . ASP A 1 112 ? -1.504 8.345 15.517 1.00 92.50 112 ASP A C 1
ATOM 883 O O . ASP A 1 112 ? -1.987 9.263 16.191 1.00 92.50 112 ASP A O 1
ATOM 887 N N . ALA A 1 113 ? -0.216 8.337 15.165 1.00 92.31 113 ALA A N 1
ATOM 888 C CA . ALA A 1 113 ? 0.694 9.431 15.496 1.00 92.31 113 ALA A CA 1
ATOM 889 C C . ALA A 1 113 ? 0.426 10.688 14.652 1.00 92.31 113 ALA A C 1
ATOM 891 O O . ALA A 1 113 ? 0.804 11.790 15.059 1.00 92.31 113 ALA A O 1
ATOM 892 N N . ASP A 1 114 ? -0.230 10.547 13.499 1.00 90.94 114 ASP A N 1
ATOM 893 C CA . ASP A 1 114 ? -0.761 11.669 12.742 1.00 90.94 114 ASP A CA 1
ATOM 894 C C . ASP A 1 114 ? -2.105 12.132 13.342 1.00 90.94 114 ASP A C 1
ATOM 896 O O . ASP A 1 114 ? -3.123 11.437 13.233 1.00 90.94 114 ASP A O 1
ATOM 900 N N . PRO A 1 115 ? -2.173 13.343 13.931 1.00 87.25 115 PRO A N 1
ATOM 901 C CA . PRO A 1 115 ? -3.399 13.850 14.544 1.00 87.25 115 PRO A CA 1
ATOM 902 C C . PRO A 1 115 ? -4.531 14.072 13.531 1.00 87.25 115 PRO A C 1
ATOM 904 O O . PRO A 1 115 ? -5.691 14.176 13.927 1.00 87.25 115 PRO A O 1
ATOM 907 N N . ARG A 1 116 ? -4.227 14.135 12.225 1.00 88.56 116 ARG A N 1
ATOM 908 C CA . ARG A 1 116 ? -5.241 14.172 11.160 1.00 88.56 116 ARG A CA 1
ATOM 909 C C . ARG A 1 116 ? -6.081 12.892 11.149 1.00 88.56 116 ARG A C 1
ATOM 911 O O . ARG A 1 116 ? -7.278 12.951 10.868 1.00 88.56 116 ARG A O 1
ATOM 918 N N . LEU A 1 117 ? -5.461 11.757 11.474 1.00 89.12 117 LEU A N 1
ATOM 919 C CA . LEU A 1 117 ? -6.098 10.447 11.562 1.00 89.12 117 LEU A CA 1
ATOM 920 C C . LEU A 1 117 ? -6.709 10.224 12.947 1.00 89.12 117 LEU A C 1
ATOM 922 O O . LEU A 1 117 ? -7.911 9.971 13.041 1.00 89.12 117 LEU A O 1
ATOM 926 N N . GLY A 1 118 ? -5.930 10.393 14.018 1.00 89.00 118 GLY A N 1
ATOM 927 C CA . GLY A 1 118 ? -6.387 10.164 15.391 1.00 89.00 118 GLY A CA 1
ATOM 928 C C . GLY A 1 118 ? -6.752 8.696 15.653 1.00 89.00 118 GLY A C 1
ATOM 929 O O . GLY A 1 118 ? -6.025 7.792 15.257 1.00 89.00 118 GLY A O 1
ATOM 930 N N . ALA A 1 119 ? -7.875 8.427 16.326 1.00 90.12 119 ALA A N 1
ATOM 931 C CA . ALA A 1 119 ? -8.313 7.066 16.678 1.00 90.12 119 ALA A CA 1
ATOM 932 C C . ALA A 1 119 ? -8.999 6.309 15.513 1.00 90.12 119 ALA A C 1
ATOM 934 O O . ALA A 1 119 ? -10.052 5.690 15.689 1.00 90.12 119 ALA A O 1
ATOM 935 N N . ARG A 1 120 ? -8.444 6.397 14.300 1.00 90.62 120 ARG A N 1
ATOM 936 C CA . ARG A 1 120 ? -9.005 5.803 13.078 1.00 90.62 120 ARG A CA 1
ATOM 937 C C . ARG A 1 120 ? -7.918 5.086 12.284 1.00 90.62 120 ARG A C 1
ATOM 939 O O . ARG A 1 120 ? -6.808 5.590 12.170 1.00 90.62 120 ARG A O 1
ATOM 946 N N . LEU A 1 121 ? -8.284 3.962 11.681 1.00 93.75 121 LEU A N 1
ATOM 947 C CA . LEU A 1 121 ? -7.475 3.220 10.724 1.00 93.75 121 LEU A CA 1
ATOM 948 C C . LEU A 1 121 ? -7.860 3.607 9.291 1.00 93.75 121 LEU A C 1
ATOM 950 O O . LEU A 1 121 ? -9.043 3.606 8.941 1.00 93.75 121 LEU A O 1
ATOM 954 N N . GLU A 1 122 ? -6.870 3.900 8.450 1.00 95.56 122 GLU A N 1
ATOM 955 C CA . GLU A 1 122 ? -7.065 4.014 7.001 1.00 95.56 122 GLU A CA 1
ATOM 956 C C . GLU A 1 122 ? -7.173 2.625 6.359 1.00 95.56 122 GLU A C 1
ATOM 958 O O . GLU A 1 122 ? -6.367 1.743 6.648 1.00 95.56 122 GLU A O 1
ATOM 963 N N . LEU A 1 123 ? -8.140 2.431 5.459 1.00 95.06 123 LEU A N 1
ATOM 964 C CA . LEU A 1 123 ? -8.366 1.160 4.767 1.00 95.06 123 LEU A CA 1
ATOM 965 C C . LEU A 1 123 ? -8.702 1.375 3.293 1.00 95.06 123 LEU A C 1
ATOM 967 O O . LEU A 1 123 ? -9.472 2.276 2.945 1.00 95.06 123 LEU A O 1
ATOM 971 N N . PHE A 1 124 ? -8.197 0.484 2.442 1.00 95.00 124 PHE A N 1
ATOM 972 C CA . PHE A 1 124 ? -8.656 0.283 1.073 1.00 95.00 124 PHE A CA 1
ATOM 973 C C . PHE A 1 124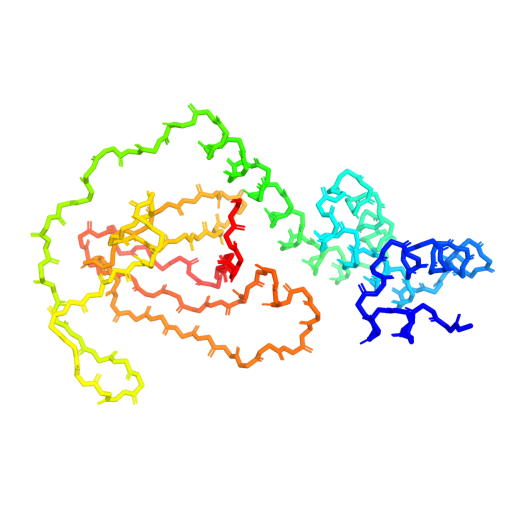 ? -9.449 -1.020 0.995 1.00 95.00 124 PHE A C 1
ATOM 975 O O . PHE A 1 124 ? -8.890 -2.113 1.103 1.00 95.00 124 PHE A O 1
ATOM 982 N N . ALA A 1 125 ? -10.756 -0.903 0.775 1.00 89.31 125 ALA A N 1
ATOM 983 C CA . ALA A 1 125 ? -11.674 -2.034 0.701 1.00 89.31 125 ALA A CA 1
ATOM 984 C C . ALA A 1 125 ? -12.525 -1.920 -0.565 1.00 89.31 125 ALA A C 1
ATOM 986 O O . ALA 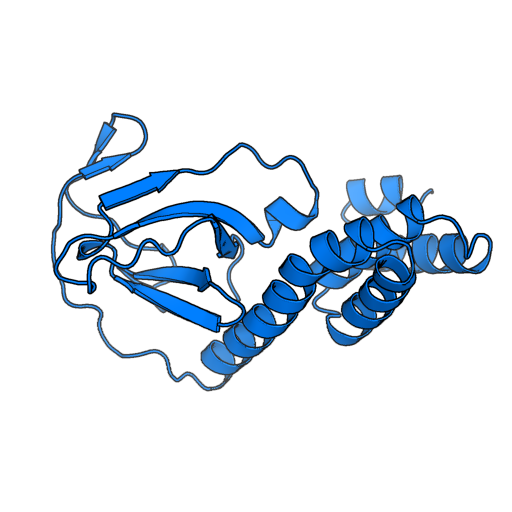A 1 125 ? -13.153 -0.891 -0.808 1.00 89.31 125 ALA A O 1
ATOM 987 N N . ALA A 1 126 ? -12.522 -2.963 -1.402 1.00 81.94 126 ALA A N 1
ATOM 988 C CA . ALA A 1 126 ? -13.260 -2.996 -2.672 1.00 81.94 126 ALA A CA 1
ATOM 989 C C . ALA A 1 126 ? -13.036 -1.758 -3.580 1.00 81.94 126 ALA A C 1
ATOM 991 O O . ALA A 1 126 ? -13.940 -1.320 -4.288 1.00 81.94 126 ALA A O 1
ATOM 992 N N . GLY A 1 127 ? -11.827 -1.180 -3.556 1.00 79.62 127 GLY A N 1
ATOM 993 C CA . GLY A 1 127 ? -11.471 0.025 -4.320 1.00 79.62 127 GLY A CA 1
ATOM 994 C C . GLY A 1 127 ? -11.935 1.350 -3.713 1.00 79.62 127 GLY A C 1
ATOM 995 O O . GLY A 1 127 ? -11.620 2.396 -4.269 1.00 79.62 127 GLY A O 1
ATOM 996 N N . ALA A 1 128 ? -12.633 1.332 -2.579 1.00 88.12 128 ALA A N 1
ATOM 997 C CA . ALA A 1 128 ? -12.928 2.528 -1.806 1.00 88.12 128 ALA A CA 1
ATOM 998 C C . ALA A 1 128 ? -11.806 2.814 -0.804 1.00 88.12 128 ALA A C 1
ATOM 1000 O O . ALA A 1 128 ? -11.211 1.893 -0.246 1.00 88.12 128 ALA A O 1
ATOM 1001 N N . TYR A 1 129 ? -11.568 4.097 -0.546 1.00 93.31 129 TYR A N 1
ATOM 1002 C CA . TYR A 1 129 ? -10.775 4.566 0.584 1.00 93.31 129 TYR A CA 1
ATOM 1003 C C . TYR A 1 129 ? -11.710 4.991 1.721 1.00 93.31 129 TYR A C 1
ATOM 1005 O O . TYR A 1 129 ? -12.651 5.756 1.499 1.00 93.31 129 TYR A O 1
ATOM 1013 N N . MET A 1 130 ? -11.466 4.486 2.930 1.00 90.75 130 MET A N 1
ATOM 1014 C CA . MET A 1 130 ? -12.300 4.754 4.101 1.00 90.75 130 MET A CA 1
ATOM 1015 C C . MET A 1 130 ? -11.482 4.878 5.387 1.00 90.75 130 MET A C 1
ATOM 1017 O O . MET A 1 130 ? -10.368 4.367 5.490 1.00 90.75 130 MET A O 1
ATOM 1021 N N . TRP A 1 131 ? -12.076 5.537 6.382 1.00 91.38 131 TRP A N 1
ATOM 1022 C CA . TRP A 1 131 ? -11.583 5.579 7.757 1.00 91.38 131 TRP A CA 1
ATOM 1023 C C . TRP A 1 131 ? -12.477 4.728 8.647 1.00 91.38 131 TRP A C 1
ATOM 1025 O O . TRP A 1 131 ? -13.694 4.919 8.655 1.00 91.38 131 TRP A O 1
ATOM 1035 N N . LEU A 1 132 ? -11.872 3.822 9.409 1.00 89.38 132 LEU A N 1
ATOM 1036 C CA . LEU A 1 132 ? -12.559 2.971 10.370 1.00 89.38 132 LEU A CA 1
ATOM 1037 C C . LEU A 1 132 ? -12.132 3.357 11.792 1.00 89.38 132 LEU A C 1
ATOM 1039 O O . LEU A 1 132 ? -10.953 3.215 12.117 1.00 89.38 132 LEU A O 1
ATOM 1043 N N . PRO A 1 133 ? -13.041 3.862 12.645 1.00 90.00 133 PRO A N 1
ATOM 1044 C CA . PRO A 1 133 ? -12.746 4.083 14.057 1.00 90.00 133 PRO A CA 1
ATOM 1045 C C . PRO A 1 133 ? -12.253 2.801 14.722 1.00 90.00 133 PRO A C 1
ATOM 1047 O O . PRO A 1 133 ? -12.863 1.744 14.548 1.00 90.00 133 PRO A O 1
ATOM 1050 N N . PHE A 1 134 ? -11.169 2.884 15.495 1.00 89.94 134 PHE A N 1
ATOM 1051 C CA . PHE A 1 134 ? -10.603 1.682 16.106 1.00 89.94 134 PHE A CA 1
ATOM 1052 C C . PHE A 1 134 ? -11.560 1.003 17.104 1.00 89.94 134 PHE A C 1
ATOM 1054 O O . PHE A 1 134 ? -11.502 -0.210 17.259 1.00 89.94 134 PHE A O 1
ATOM 1061 N N . GLU A 1 135 ? -12.483 1.749 17.720 1.00 87.81 135 GLU A N 1
ATOM 1062 C CA . GLU A 1 135 ? -13.524 1.211 18.617 1.00 87.81 135 GLU A CA 1
ATOM 1063 C C . GLU A 1 135 ? -14.433 0.158 17.954 1.00 87.81 135 GLU A C 1
ATOM 1065 O O . GLU A 1 135 ? -15.035 -0.669 18.636 1.00 87.81 135 GLU A O 1
ATOM 1070 N N . HIS A 1 136 ? -14.535 0.172 16.622 1.00 88.62 136 HIS A N 1
ATOM 1071 C CA . HIS A 1 136 ? -15.331 -0.788 15.859 1.00 88.62 136 HIS A CA 1
ATOM 1072 C C . HIS A 1 136 ? -14.518 -1.997 15.383 1.00 88.62 136 HIS A C 1
ATOM 1074 O O . HIS A 1 136 ? -15.083 -2.905 14.768 1.00 88.62 136 HIS A O 1
ATOM 1080 N N . ILE A 1 137 ? -13.209 -2.018 15.640 1.00 90.38 137 ILE A N 1
ATOM 1081 C CA . ILE A 1 137 ? -12.294 -3.062 15.187 1.00 90.38 137 ILE A CA 1
ATOM 1082 C C . ILE A 1 137 ? -12.141 -4.117 16.279 1.00 90.38 137 ILE A C 1
ATOM 1084 O O . ILE A 1 137 ? -11.761 -3.822 17.407 1.00 90.38 137 ILE A O 1
ATOM 1088 N N . VAL A 1 138 ? -12.407 -5.369 15.916 1.00 91.69 138 VAL A N 1
ATOM 1089 C CA . VAL A 1 138 ? -12.201 -6.539 16.778 1.00 91.69 138 VAL A CA 1
ATOM 1090 C C . VAL A 1 138 ? -10.763 -7.036 16.665 1.00 91.69 138 VAL A C 1
ATOM 1092 O O . VAL A 1 138 ? -10.133 -7.346 17.674 1.00 91.69 138 VAL A O 1
ATOM 1095 N N . SER A 1 139 ? -10.233 -7.111 15.443 1.00 92.88 139 SER A N 1
ATOM 1096 C CA . SER A 1 139 ? -8.865 -7.558 15.184 1.00 92.88 139 SER A CA 1
ATOM 1097 C C . SER A 1 139 ? -8.320 -6.980 13.879 1.00 92.88 139 SER A C 1
ATOM 1099 O O . SER A 1 139 ? -9.068 -6.678 12.943 1.00 92.88 139 SER A O 1
ATOM 1101 N N . ILE A 1 140 ? -6.997 -6.822 13.840 1.00 94.12 140 ILE A N 1
ATOM 1102 C CA . ILE A 1 140 ? -6.218 -6.495 12.646 1.00 94.12 140 ILE A CA 1
ATOM 1103 C C . ILE A 1 140 ? -5.085 -7.508 12.595 1.00 94.12 140 ILE A C 1
ATOM 1105 O O . ILE A 1 140 ? -4.281 -7.584 13.525 1.00 94.12 140 ILE A O 1
ATOM 1109 N N . GLU A 1 141 ? -5.003 -8.260 11.508 1.00 95.38 141 GLU A N 1
ATOM 1110 C CA . GLU A 1 141 ? -3.911 -9.194 11.264 1.00 95.38 141 GLU A CA 1
ATOM 1111 C C . GLU A 1 141 ? -3.204 -8.822 9.965 1.00 95.38 141 GLU A C 1
ATOM 1113 O O . GLU A 1 141 ? -3.839 -8.647 8.925 1.00 95.38 141 GLU A O 1
ATOM 1118 N N . THR A 1 142 ? -1.880 -8.706 10.024 1.00 95.38 142 THR A N 1
ATOM 1119 C CA . THR A 1 142 ? -1.019 -8.473 8.862 1.00 95.38 142 THR A CA 1
ATOM 1120 C C . THR A 1 142 ? 0.101 -9.504 8.834 1.00 95.38 142 THR A C 1
ATOM 1122 O O . THR A 1 142 ? 0.504 -10.050 9.863 1.00 95.38 142 THR A O 1
ATOM 1125 N N . GLU A 1 143 ? 0.627 -9.774 7.643 1.00 93.38 143 GLU A N 1
ATOM 1126 C CA . GLU A 1 143 ? 1.840 -10.573 7.483 1.00 93.38 143 GLU A CA 1
ATOM 1127 C C . GLU A 1 143 ? 3.061 -9.671 7.275 1.00 93.38 143 GLU A C 1
ATOM 1129 O O . GLU A 1 143 ? 2.945 -8.532 6.824 1.00 93.38 143 GLU A O 1
ATOM 1134 N N . THR A 1 144 ? 4.264 -10.191 7.537 1.00 95.06 144 THR A N 1
ATOM 1135 C CA . THR A 1 144 ? 5.506 -9.493 7.177 1.00 95.06 144 THR A CA 1
ATOM 1136 C C . THR A 1 144 ? 5.506 -9.140 5.682 1.00 95.06 144 THR A C 1
ATOM 1138 O O . THR A 1 144 ? 5.266 -10.044 4.877 1.00 95.06 144 THR A O 1
ATOM 1141 N N . PRO A 1 145 ? 5.843 -7.891 5.289 1.00 96.25 145 PRO A N 1
ATOM 1142 C CA . PRO A 1 145 ? 5.932 -7.478 3.889 1.00 96.25 145 PRO A CA 1
ATOM 1143 C C . PRO A 1 145 ? 6.745 -8.464 3.036 1.00 96.25 145 PRO A C 1
ATOM 1145 O O . PRO A 1 145 ? 7.906 -8.753 3.338 1.00 96.25 145 PRO A O 1
ATOM 1148 N N . LYS A 1 146 ? 6.144 -8.985 1.961 1.00 94.19 146 LYS A N 1
ATOM 1149 C CA . LYS A 1 146 ? 6.755 -9.979 1.054 1.00 94.19 146 LYS A CA 1
ATOM 1150 C C . LYS A 1 146 ? 7.121 -9.378 -0.297 1.00 94.19 146 LYS A C 1
ATOM 1152 O O . LYS A 1 146 ? 8.013 -9.880 -0.984 1.00 94.19 146 LYS A O 1
ATOM 1157 N N . ARG A 1 147 ? 6.409 -8.333 -0.708 1.00 92.38 147 ARG A N 1
ATOM 1158 C CA . ARG A 1 147 ? 6.583 -7.617 -1.973 1.00 92.38 147 ARG A CA 1
ATOM 1159 C C . ARG A 1 147 ? 6.915 -6.166 -1.687 1.00 92.38 147 ARG A C 1
ATOM 1161 O O . ARG A 1 147 ? 6.581 -5.629 -0.639 1.00 92.38 147 ARG A O 1
ATOM 1168 N N . LEU A 1 148 ? 7.545 -5.509 -2.657 1.00 92.94 148 LEU A N 1
ATOM 1169 C CA . LEU A 1 148 ? 7.953 -4.121 -2.488 1.00 92.94 148 LEU A CA 1
ATOM 1170 C C . LEU A 1 148 ? 6.740 -3.208 -2.235 1.00 92.94 148 LEU A C 1
ATOM 1172 O O . LEU A 1 148 ? 6.781 -2.368 -1.347 1.00 92.94 148 LEU A O 1
ATOM 1176 N N . ARG A 1 149 ? 5.635 -3.437 -2.950 1.00 93.31 149 ARG A N 1
ATOM 1177 C CA . ARG A 1 149 ? 4.362 -2.717 -2.763 1.00 93.31 149 ARG A CA 1
ATOM 1178 C C . ARG A 1 149 ? 3.706 -2.886 -1.388 1.00 93.31 149 ARG A C 1
ATOM 1180 O O . ARG A 1 149 ? 2.894 -2.045 -1.032 1.00 93.31 149 ARG A O 1
ATOM 1187 N N . ASP A 1 150 ? 4.059 -3.917 -0.618 1.00 95.75 150 ASP A N 1
ATOM 1188 C CA . ASP A 1 150 ? 3.510 -4.112 0.732 1.00 95.75 150 ASP A CA 1
ATOM 1189 C C . ASP A 1 150 ? 4.029 -3.021 1.691 1.00 95.75 150 ASP A C 1
ATOM 1191 O O . ASP A 1 150 ? 3.440 -2.776 2.736 1.00 95.75 150 ASP A O 1
ATOM 1195 N N . LEU A 1 151 ? 5.110 -2.321 1.313 1.00 96.19 151 LEU A N 1
ATOM 1196 C CA . LEU A 1 151 ? 5.608 -1.121 1.997 1.00 96.19 151 LEU A CA 1
ATOM 1197 C C . LEU A 1 151 ? 4.888 0.171 1.557 1.00 96.19 151 LEU A C 1
ATOM 1199 O O . LEU A 1 151 ? 5.294 1.263 1.948 1.00 96.19 151 LEU A O 1
ATOM 1203 N N . LEU A 1 152 ? 3.865 0.065 0.705 1.00 96.31 152 LEU A N 1
ATOM 1204 C CA . LEU A 1 152 ? 2.919 1.139 0.384 1.00 96.31 152 LEU A CA 1
ATOM 1205 C C . LEU A 1 152 ? 1.537 0.780 0.920 1.00 96.31 152 LEU A C 1
ATOM 1207 O O . LEU A 1 152 ? 0.939 1.568 1.646 1.00 96.31 152 LEU A O 1
ATOM 1211 N N . TRP A 1 153 ? 1.074 -0.426 0.584 1.00 96.62 153 TRP A N 1
ATOM 1212 C CA . TRP A 1 153 ? -0.252 -0.936 0.905 1.00 96.62 153 TRP A CA 1
ATOM 1213 C C . TRP A 1 153 ? -0.125 -2.379 1.395 1.00 96.62 153 TRP A C 1
ATOM 1215 O O . TRP A 1 153 ? 0.025 -3.300 0.588 1.00 96.62 153 TRP A O 1
ATOM 1225 N N . ILE A 1 154 ? -0.140 -2.581 2.711 1.00 96.88 154 ILE A N 1
ATOM 1226 C CA . ILE A 1 154 ? 0.020 -3.910 3.304 1.00 96.88 154 ILE A CA 1
ATOM 1227 C C . ILE A 1 154 ? -1.325 -4.650 3.300 1.00 96.88 154 ILE A C 1
ATOM 1229 O O . ILE A 1 154 ? -2.327 -4.074 3.731 1.00 96.88 154 ILE A O 1
ATOM 1233 N N . PRO A 1 155 ? -1.387 -5.906 2.823 1.00 95.56 155 PRO A N 1
ATOM 1234 C CA . PRO A 1 155 ? -2.574 -6.733 2.993 1.00 95.56 155 PRO A CA 1
ATOM 1235 C C . PRO A 1 155 ? -2.870 -6.986 4.470 1.00 95.56 155 PRO A C 1
ATOM 1237 O O . PRO A 1 155 ? -1.957 -7.257 5.256 1.00 95.56 155 PRO A O 1
ATOM 1240 N N . ALA A 1 156 ? -4.146 -6.916 4.833 1.00 95.19 156 ALA A N 1
ATOM 1241 C CA . ALA A 1 156 ? -4.611 -7.153 6.187 1.00 95.19 156 ALA A CA 1
ATOM 1242 C C . ALA A 1 156 ? -5.952 -7.892 6.200 1.00 95.19 156 ALA A C 1
ATOM 1244 O O . ALA A 1 156 ? -6.795 -7.699 5.320 1.00 95.19 156 ALA A O 1
ATOM 1245 N N . LEU A 1 157 ? -6.166 -8.691 7.241 1.00 93.38 157 LEU A N 1
ATOM 1246 C CA . LEU A 1 157 ? -7.488 -9.159 7.640 1.00 93.38 157 LEU A CA 1
ATOM 1247 C C . LEU A 1 157 ? -7.986 -8.245 8.755 1.00 93.38 157 LEU A C 1
ATOM 1249 O O . LEU A 1 157 ? -7.334 -8.113 9.790 1.00 93.38 157 LEU A O 1
ATOM 1253 N N . VAL A 1 158 ? -9.129 -7.599 8.532 1.00 92.38 158 VAL A N 1
ATOM 1254 C CA . VAL A 1 158 ? -9.747 -6.702 9.513 1.00 92.38 158 VAL A CA 1
ATOM 1255 C C . VAL A 1 158 ? -11.134 -7.224 9.850 1.00 92.38 158 VAL A C 1
ATOM 1257 O O . VAL A 1 158 ? -11.994 -7.332 8.974 1.00 92.38 158 VAL A O 1
ATOM 1260 N N . GLN A 1 159 ? -11.351 -7.537 11.126 1.00 90.38 159 GLN A N 1
ATOM 1261 C CA . GLN A 1 159 ? -12.658 -7.933 11.644 1.00 90.38 159 GLN A CA 1
ATOM 1262 C C . GLN A 1 159 ? -13.295 -6.759 12.378 1.00 90.38 159 GLN A C 1
ATOM 1264 O O . GLN A 1 159 ? -12.655 -6.114 13.211 1.00 90.38 159 GLN A O 1
ATOM 1269 N N . THR A 1 160 ? -14.566 -6.493 12.090 1.00 88.88 160 THR A N 1
ATOM 1270 C CA . THR A 1 160 ? -15.340 -5.431 12.740 1.00 88.88 160 THR A CA 1
ATOM 1271 C C . THR A 1 160 ? -16.430 -6.008 13.630 1.00 88.88 160 THR A C 1
ATOM 1273 O O . THR A 1 160 ? -16.910 -7.112 13.385 1.00 88.88 160 THR A O 1
ATOM 1276 N N . GLY A 1 161 ? -16.834 -5.257 14.654 1.00 83.31 161 GLY A N 1
ATOM 1277 C CA . GLY A 1 161 ? -17.908 -5.663 15.559 1.00 83.31 161 GLY A CA 1
ATOM 1278 C C . GLY A 1 161 ? -19.327 -5.452 14.993 1.00 83.31 161 GLY A C 1
ATOM 1279 O O . GLY A 1 161 ? -19.492 -4.798 13.957 1.00 83.31 161 GLY A O 1
ATOM 1280 N N . PRO A 1 162 ? -20.368 -5.913 15.716 1.00 71.56 162 PRO A N 1
ATOM 1281 C CA . PRO A 1 162 ? -21.767 -5.876 15.265 1.00 71.56 162 PRO A CA 1
ATOM 1282 C C . PRO A 1 162 ? -22.329 -4.478 15.012 1.00 71.56 162 PRO A C 1
ATOM 1284 O O . PRO A 1 162 ? -23.189 -4.286 14.152 1.00 71.56 162 PRO A O 1
ATOM 1287 N N . GLU A 1 163 ? -21.818 -3.473 15.725 1.00 70.81 163 GLU A N 1
ATOM 1288 C CA . GLU A 1 163 ? -22.236 -2.080 15.541 1.00 70.81 163 GLU A CA 1
ATOM 1289 C C . GLU A 1 163 ? -21.805 -1.507 14.181 1.00 70.81 163 GLU A C 1
ATOM 1291 O O . GLU A 1 163 ? -22.409 -0.559 13.681 1.00 70.81 163 GLU A O 1
ATOM 1296 N N . PHE A 1 164 ? -20.836 -2.147 13.519 1.00 71.94 164 PHE A N 1
ATOM 1297 C CA . PHE A 1 164 ? -20.403 -1.835 12.160 1.00 71.94 164 PHE A CA 1
ATOM 1298 C C . PHE A 1 164 ? -21.026 -2.794 11.125 1.00 71.94 164 PHE A C 1
ATOM 1300 O O . PHE A 1 164 ? -20.356 -3.326 10.240 1.00 71.94 164 PHE A O 1
ATOM 1307 N N . GLN A 1 165 ? -22.341 -3.021 11.235 1.00 60.78 165 GLN A N 1
ATOM 1308 C CA . GLN A 1 165 ? -23.157 -3.833 10.312 1.00 60.78 165 GLN A CA 1
ATOM 1309 C C . GLN A 1 165 ? -22.662 -5.277 10.072 1.00 60.78 165 GLN A C 1
ATOM 1311 O O . GLN A 1 165 ? -23.010 -5.840 9.033 1.00 60.78 165 GLN A O 1
ATOM 1316 N N . ASP A 1 166 ? -21.855 -5.865 10.968 1.00 51.91 166 ASP A N 1
ATOM 1317 C CA . ASP A 1 166 ? -21.244 -7.201 10.792 1.00 51.91 166 ASP A CA 1
ATOM 1318 C C . ASP A 1 166 ? -20.664 -7.415 9.377 1.00 51.91 166 ASP A C 1
ATOM 1320 O O . ASP A 1 166 ? -20.783 -8.485 8.771 1.00 51.91 166 ASP A O 1
ATOM 1324 N N . ARG A 1 167 ? -20.064 -6.371 8.790 1.00 60.09 167 ARG A N 1
ATOM 1325 C CA . ARG A 1 167 ? -19.411 -6.515 7.490 1.00 60.09 167 ARG A CA 1
ATOM 1326 C C . ARG A 1 167 ? -18.031 -7.105 7.703 1.00 60.09 167 ARG A C 1
ATOM 1328 O O . ARG A 1 167 ? -17.106 -6.393 8.077 1.00 60.09 167 ARG A O 1
ATOM 1335 N N . GLU A 1 168 ? -17.863 -8.381 7.368 1.00 65.12 168 GLU A N 1
ATOM 1336 C CA . GLU A 1 168 ? -16.536 -8.867 7.001 1.00 65.12 168 GLU A CA 1
ATOM 1337 C C . GLU A 1 168 ? -16.040 -8.015 5.828 1.00 65.12 168 GLU A C 1
ATOM 1339 O O . GLU A 1 168 ? -16.508 -8.142 4.695 1.00 65.12 168 GLU A O 1
ATOM 1344 N N . LEU A 1 169 ? -15.104 -7.107 6.111 1.00 73.06 169 LEU A N 1
ATOM 1345 C CA . LEU A 1 169 ? -14.423 -6.337 5.071 1.00 73.06 169 LEU A CA 1
ATOM 1346 C C . LEU A 1 169 ? -13.517 -7.247 4.222 1.00 73.06 169 LEU A C 1
ATOM 1348 O O . LEU A 1 169 ? -13.138 -6.869 3.115 1.00 73.06 169 LEU A O 1
ATOM 1352 N N . GLY A 1 170 ? -13.238 -8.461 4.715 1.00 71.38 170 GLY A N 1
ATOM 1353 C CA . GLY A 1 170 ? -12.410 -9.460 4.057 1.00 71.38 170 GLY A CA 1
ATOM 1354 C C . GLY A 1 170 ? -10.939 -9.052 4.042 1.00 71.38 170 GLY A C 1
ATOM 1355 O O . GLY A 1 170 ? -10.449 -8.401 4.965 1.00 71.38 170 GLY A O 1
ATOM 1356 N N . GLU A 1 171 ? -10.239 -9.456 2.984 1.00 81.69 171 GLU A N 1
ATOM 1357 C CA . GLU A 1 171 ? -8.874 -9.013 2.712 1.00 81.69 171 GLU A CA 1
ATOM 1358 C C . GLU A 1 171 ? -8.901 -7.563 2.205 1.00 81.69 171 GLU A C 1
ATOM 1360 O O . GLU A 1 171 ? -9.459 -7.258 1.146 1.00 81.69 171 GLU A O 1
ATOM 1365 N N . VAL A 1 172 ? -8.308 -6.667 2.988 1.00 93.25 172 VAL A N 1
ATOM 1366 C CA . VAL A 1 172 ? -8.189 -5.233 2.700 1.00 93.25 172 VAL A CA 1
ATOM 1367 C C . VAL A 1 172 ? -6.720 -4.861 2.529 1.00 93.25 172 VAL A C 1
ATOM 1369 O O . VAL A 1 172 ? -5.829 -5.630 2.889 1.00 93.25 172 VAL A O 1
ATOM 1372 N N . LEU A 1 173 ? -6.447 -3.670 1.997 1.00 96.12 173 LEU A N 1
ATOM 1373 C CA . LEU A 1 173 ? -5.106 -3.087 2.061 1.00 96.12 173 LEU A CA 1
ATOM 1374 C C . LEU A 1 173 ? -5.092 -1.915 3.043 1.00 96.12 173 LEU A C 1
ATOM 1376 O O . LEU A 1 173 ? -6.012 -1.101 3.046 1.00 96.12 173 LEU A O 1
ATOM 1380 N N . ILE A 1 174 ? -4.034 -1.799 3.838 1.00 97.31 174 ILE A N 1
ATOM 1381 C CA . ILE A 1 174 ? -3.791 -0.665 4.737 1.00 97.31 174 ILE A CA 1
ATOM 1382 C C . ILE A 1 174 ? -2.662 0.179 4.128 1.00 97.31 174 ILE A C 1
ATOM 1384 O O . ILE A 1 174 ? -1.583 -0.372 3.886 1.00 97.31 174 ILE A O 1
ATOM 1388 N N . PRO A 1 175 ? -2.850 1.486 3.859 1.00 97.31 175 PRO A N 1
ATOM 1389 C CA . PRO A 1 175 ? -1.737 2.348 3.484 1.00 97.31 175 PRO A CA 1
ATOM 1390 C C . PRO A 1 175 ? -0.784 2.506 4.677 1.00 97.31 175 PRO A C 1
ATOM 1392 O O . PRO A 1 175 ? -1.205 2.880 5.766 1.00 97.31 175 PRO A O 1
ATOM 1395 N N . VAL A 1 176 ? 0.504 2.213 4.484 1.00 96.81 176 VAL A N 1
ATOM 1396 C CA . VAL A 1 176 ? 1.497 2.175 5.584 1.00 96.81 176 VAL A CA 1
ATOM 1397 C C . VAL A 1 176 ? 2.426 3.388 5.636 1.00 96.81 176 VAL A C 1
ATOM 1399 O O . VAL A 1 176 ? 3.297 3.463 6.499 1.00 96.81 176 VAL A O 1
ATOM 1402 N N . ASN A 1 177 ? 2.239 4.348 4.728 1.00 95.81 177 ASN A N 1
ATOM 1403 C CA . ASN A 1 177 ? 2.974 5.612 4.698 1.00 95.81 177 ASN A CA 1
ATOM 1404 C C . ASN A 1 177 ? 1.995 6.774 4.788 1.00 95.81 177 ASN A C 1
ATOM 1406 O O . ASN A 1 177 ? 0.951 6.728 4.142 1.00 95.81 177 ASN A O 1
ATOM 1410 N N . TYR A 1 178 ? 2.352 7.836 5.509 1.00 94.62 178 TYR A N 1
ATOM 1411 C CA . TYR A 1 178 ? 1.537 9.051 5.566 1.00 94.62 178 TYR A CA 1
ATOM 1412 C C . TYR A 1 178 ? 1.381 9.716 4.182 1.00 94.62 178 TYR A C 1
ATOM 1414 O O . TYR A 1 178 ? 2.293 9.605 3.357 1.00 94.62 178 TYR A O 1
ATOM 1422 N N . PRO A 1 179 ? 0.240 10.383 3.927 1.00 88.75 179 PRO A N 1
ATOM 1423 C CA . PRO A 1 179 ? -0.043 11.078 2.673 1.00 88.75 179 PRO A CA 1
ATOM 1424 C C . PRO A 1 179 ? 0.616 12.460 2.601 1.00 88.75 179 PRO A C 1
ATOM 1426 O O . PRO A 1 179 ? 0.795 13.104 3.670 1.00 88.75 179 PRO A O 1
#

Sequence (179 aa):
MTARELFQAGQLNEAIKALGAEVRDNPTDTRRRTFLFELLCFAGEYDRAEKHLNMLADGNKENQMGAVVYFSALHAERLRLEKFKEKDLATDPPAQTFAGTLNGEPFESVVDADPRLGARLELFAAGAYMWLPFEHIVSIETETPKRLRDLLWIPALVQTGPEFQDRELGEVLIPVNYP

Foldseek 3Di:
DALVVCVVVVNLVVSLVRLVVVCVVVVPPLVSLVVNLLSCVVVVVLVVSVVSLVVQLPDDPVSVVVSQQVVLVSLQVVVVVVCVVVVVQPPDDDPDQDWDDDVNHIDRHDFDPPPSQGQWFWWRFPSHTDTHRCVQWPDKDFDDDPDSCCQQWTWIFTFGDVVVVRDRSDTITGGNDDD

Radius of gyration: 18.45 Å; chains: 1; bounding box: 48×34×52 Å